Protein AF-A0A7C7MUP9-F1 (afdb_monomer)

Nearest PDB structures (foldseek):
  4ovx-assembly1_A  TM=9.871E-01  e=2.467E-08  Planctopirus limnophila DSM 3776
  7exz-assembly1_A  TM=8.232E-01  e=4.467E-03  human intestinal bacterium PUE
  7drd-assembly1_E  TM=8.183E-01  e=6.185E-03  human intestinal bacterium PUE
  7drd-assembly1_A  TM=8.187E-01  e=1.186E-02  human intestinal bacterium PUE
  7drd-assembly1_G  TM=8.173E-01  e=1.441E-02  human intestinal bacterium PUE

Secondary structure (DSSP, 8-state):
-HHHHHHGGG-S-EEEEE--B-TTS-BSSS-HHHHHHHHHHTT--S-EEEEE--SSS-HHHHHHHHHHHHHHHHHHH-

Foldseek 3Di:
DVVLLVCLVVDPEAEDEAADADPVLAGPPDDVLVSVVSNVVSVNPDYYHYDYPYDPDDPVVSSVSSVVNVVVSVVVVD

pLDDT: mean 95.71, std 4.65, range [60.75, 98.69]

Solvent-accessible surface area (backbone atoms only — not comparable to full-atom values): 4780 Å² total; per-residue (Å²): 112,66,70,59,63,71,44,48,92,74,57,79,65,44,75,50,73,42,52,52,64,49,97,88,47,46,49,74,92,48,67,57,61,64,49,50,48,54,45,46,75,62,70,57,83,72,58,73,44,83,41,61,77,38,82,87,49,57,70,72,52,38,43,50,47,51,52,52,36,53,50,54,40,48,67,72,76,102

Mean predicted aligned error: 2.36 Å

Sequence (78 aa):
YQGVRELMPYAKAVSAKSHEFDSDGNEINTDYYKMMKIVLDASYNGHVGIEYEGTAHSEMEGIRLTLELLKKVRESIG

Radius of gyration: 12.32 Å; Cα contacts (8 Å, |Δi|>4): 96; chains: 1; bounding box: 28×21×34 Å

Structure (mmCIF, N/CA/C/O backbone):
data_AF-A0A7C7MUP9-F1
#
_entry.id   AF-A0A7C7MUP9-F1
#
loop_
_atom_site.group_PDB
_atom_site.id
_atom_site.type_symbol
_atom_site.label_atom_id
_atom_site.label_alt_id
_atom_site.label_comp_id
_atom_site.label_asym_id
_atom_site.label_entity_id
_atom_site.label_seq_id
_atom_site.pdbx_PDB_ins_code
_atom_site.Cartn_x
_atom_site.Cartn_y
_atom_site.Cartn_z
_atom_site.occupancy
_atom_site.B_iso_or_equiv
_atom_site.auth_seq_id
_atom_site.auth_comp_id
_atom_site.auth_asym_id
_atom_site.auth_atom_id
_atom_site.pdbx_PDB_model_num
ATOM 1 N N . TYR A 1 1 ? -0.483 -11.931 7.151 1.00 89.75 1 TYR A N 1
ATOM 2 C CA . TYR A 1 1 ? -1.322 -10.913 7.826 1.00 89.75 1 TYR A CA 1
ATOM 3 C C . TYR A 1 1 ? -1.399 -11.022 9.356 1.00 89.75 1 TYR A C 1
ATOM 5 O O . TYR A 1 1 ? -1.748 -10.019 9.962 1.00 89.75 1 TYR A O 1
ATOM 13 N N . GLN A 1 2 ? -1.087 -12.157 10.010 1.00 92.06 2 GLN A N 1
ATOM 14 C CA . GLN A 1 2 ? -1.101 -12.248 11.487 1.00 92.06 2 GLN A CA 1
ATOM 15 C C . GLN A 1 2 ? -0.177 -11.218 12.159 1.00 92.06 2 GLN A C 1
ATOM 17 O O . GLN A 1 2 ? -0.659 -10.438 12.968 1.00 92.06 2 GLN A O 1
ATOM 22 N N . GLY A 1 3 ? 1.092 -11.136 11.740 1.00 92.31 3 GLY A N 1
ATOM 23 C CA . GLY A 1 3 ? 2.036 -10.171 12.319 1.00 92.31 3 GLY A CA 1
ATOM 24 C C . GLY A 1 3 ? 1.567 -8.716 12.209 1.00 92.31 3 GLY A C 1
ATOM 25 O O . GLY A 1 3 ? 1.685 -7.962 13.162 1.00 92.31 3 GLY A O 1
ATOM 26 N N . VAL A 1 4 ? 0.931 -8.326 11.097 1.00 93.25 4 VAL A N 1
ATOM 27 C CA . VAL A 1 4 ? 0.351 -6.975 10.967 1.00 93.25 4 VAL A CA 1
ATOM 28 C C . VAL A 1 4 ? -0.744 -6.752 12.011 1.00 93.25 4 VAL A C 1
ATOM 30 O O . VAL A 1 4 ? -0.715 -5.743 12.704 1.00 93.25 4 VAL A O 1
ATOM 33 N N . ARG A 1 5 ? -1.670 -7.707 12.183 1.00 94.88 5 ARG A N 1
ATOM 34 C CA . ARG A 1 5 ? -2.740 -7.613 13.194 1.00 94.88 5 ARG A CA 1
ATOM 35 C C . ARG A 1 5 ? -2.191 -7.486 14.612 1.00 94.88 5 ARG A C 1
ATOM 37 O O . ARG A 1 5 ? -2.719 -6.701 15.387 1.00 94.88 5 ARG A O 1
ATOM 44 N N . GLU A 1 6 ? -1.148 -8.242 14.935 1.00 95.62 6 GLU A N 1
ATOM 45 C CA . GLU A 1 6 ? -0.497 -8.209 16.251 1.00 95.62 6 GLU A CA 1
ATOM 46 C C . GLU A 1 6 ? 0.237 -6.884 16.502 1.00 95.62 6 GLU A C 1
ATOM 48 O O . GLU A 1 6 ? 0.308 -6.425 17.640 1.00 95.62 6 GLU A O 1
ATOM 53 N N . LEU A 1 7 ? 0.738 -6.238 15.446 1.00 94.69 7 LEU A N 1
ATOM 54 C CA . LEU A 1 7 ? 1.433 -4.954 15.532 1.00 94.69 7 LEU A CA 1
ATOM 55 C C . LEU A 1 7 ? 0.490 -3.744 15.546 1.00 94.69 7 LEU A C 1
ATOM 57 O O . LEU A 1 7 ? 0.851 -2.711 16.112 1.00 94.69 7 LEU A O 1
ATOM 61 N N . MET A 1 8 ? -0.711 -3.852 14.967 1.00 95.75 8 MET A N 1
ATOM 62 C CA . MET A 1 8 ? -1.643 -2.723 14.848 1.00 95.75 8 MET A CA 1
ATOM 63 C C . MET A 1 8 ? -1.961 -2.001 16.173 1.00 95.75 8 MET A C 1
ATOM 65 O O . MET A 1 8 ? -1.950 -0.770 16.157 1.00 95.75 8 MET A O 1
ATOM 69 N N . PRO A 1 9 ? -2.176 -2.676 17.325 1.00 94.69 9 PRO A N 1
ATOM 70 C CA . PRO A 1 9 ? -2.421 -1.994 18.603 1.00 94.69 9 PRO A CA 1
ATOM 71 C C . PRO A 1 9 ? -1.295 -1.046 19.040 1.00 94.69 9 PRO A C 1
ATOM 73 O O . PRO A 1 9 ? -1.516 -0.128 19.830 1.00 94.69 9 PRO A O 1
ATOM 76 N N . TYR A 1 10 ? -0.083 -1.257 18.527 1.00 94.12 10 TYR A N 1
ATOM 77 C CA . TYR A 1 10 ? 1.103 -0.464 18.840 1.00 94.12 10 TYR A CA 1
ATOM 78 C C . TYR A 1 10 ? 1.457 0.536 17.729 1.00 94.12 10 TYR A C 1
ATOM 80 O O . TYR A 1 10 ? 2.318 1.398 17.930 1.00 94.12 10 TYR A O 1
ATOM 88 N N . ALA A 1 11 ? 0.803 0.445 16.568 1.00 94.00 11 ALA A N 1
ATOM 89 C CA . ALA A 1 11 ? 1.142 1.221 15.385 1.00 94.00 11 ALA A CA 1
ATOM 90 C C . ALA A 1 11 ? 0.906 2.725 15.602 1.00 94.00 11 ALA A C 1
ATOM 92 O O . ALA A 1 11 ? -0.179 3.173 15.972 1.00 94.00 11 ALA A O 1
ATOM 93 N N . LYS A 1 12 ? 1.944 3.527 15.339 1.00 92.88 12 LYS A N 1
ATOM 94 C CA . LYS A 1 12 ? 1.867 5.002 15.288 1.00 92.88 12 LYS A CA 1
ATOM 95 C C . LYS A 1 12 ? 1.818 5.524 13.852 1.00 92.88 12 LYS A C 1
ATOM 97 O O . LYS A 1 12 ? 1.155 6.519 13.575 1.00 92.88 12 LYS A O 1
ATOM 102 N N . ALA A 1 13 ? 2.458 4.805 12.940 1.00 94.19 13 ALA A N 1
ATOM 103 C CA . ALA A 1 13 ? 2.467 5.037 11.503 1.00 94.19 13 ALA A CA 1
ATOM 104 C C . ALA A 1 13 ? 2.274 3.698 10.783 1.00 94.19 13 ALA A C 1
ATOM 106 O O . ALA A 1 13 ? 2.646 2.654 11.324 1.00 94.19 13 ALA A O 1
ATOM 107 N N . VAL A 1 14 ? 1.724 3.735 9.572 1.00 96.69 14 VAL A N 1
ATOM 108 C CA . VAL A 1 14 ? 1.678 2.583 8.666 1.00 96.69 14 VAL A CA 1
ATOM 109 C C . VAL A 1 14 ? 2.527 2.910 7.445 1.00 96.69 14 VAL A C 1
ATOM 111 O O . VAL A 1 14 ? 2.435 4.012 6.909 1.00 96.69 14 VAL A O 1
ATOM 114 N N . SER A 1 15 ? 3.349 1.959 7.005 1.00 97.50 15 SER A N 1
ATOM 115 C CA . SER A 1 15 ? 4.045 2.057 5.723 1.00 97.50 15 SER A CA 1
ATOM 116 C C . SER A 1 15 ? 3.359 1.179 4.675 1.00 97.50 15 SER A C 1
ATOM 118 O O . SER A 1 15 ? 3.131 -0.011 4.899 1.00 97.50 15 SER A O 1
ATOM 120 N N . ALA A 1 16 ? 3.044 1.787 3.536 1.00 97.62 16 ALA A N 1
ATOM 121 C CA . ALA A 1 16 ? 2.593 1.150 2.312 1.00 97.62 16 ALA A CA 1
ATOM 122 C C . ALA A 1 16 ? 3.809 0.816 1.438 1.00 97.62 16 ALA A C 1
ATOM 124 O O . ALA A 1 16 ? 4.164 1.567 0.525 1.00 97.62 16 ALA A O 1
ATOM 125 N N . LYS A 1 17 ? 4.446 -0.319 1.750 1.00 97.88 17 LYS A N 1
ATOM 126 C CA . LYS A 1 17 ? 5.544 -0.882 0.956 1.00 97.88 17 LYS A CA 1
ATOM 127 C C . LYS A 1 17 ? 5.046 -1.456 -0.36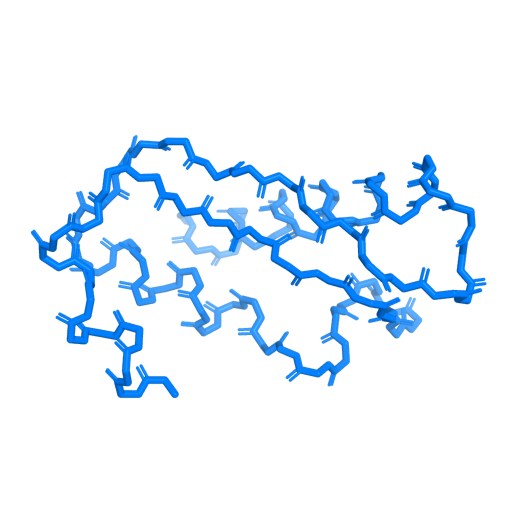8 1.00 97.88 17 LYS A C 1
ATOM 129 O O . LYS A 1 17 ? 4.055 -2.190 -0.379 1.00 97.88 17 LYS A O 1
ATOM 134 N N . SER A 1 18 ? 5.724 -1.161 -1.470 1.00 98.56 18 SER A N 1
ATOM 135 C CA . SER A 1 18 ? 5.361 -1.654 -2.808 1.00 98.56 18 SER A CA 1
ATOM 136 C C . SER A 1 18 ? 6.585 -1.893 -3.689 1.00 98.56 18 SER A C 1
ATOM 138 O O . SER A 1 18 ? 7.620 -1.254 -3.495 1.00 98.56 18 SER A O 1
ATOM 140 N N . HIS A 1 19 ? 6.463 -2.809 -4.655 1.00 98.31 19 HIS A N 1
ATOM 141 C CA . HIS A 1 19 ? 7.561 -3.150 -5.565 1.00 98.31 19 HIS A CA 1
ATOM 142 C C . HIS A 1 19 ? 7.116 -3.212 -7.023 1.00 98.31 19 HIS A C 1
ATOM 144 O O . HIS A 1 19 ? 7.739 -2.609 -7.893 1.00 98.31 19 HIS A O 1
ATOM 150 N N . GLU A 1 20 ? 6.038 -3.936 -7.302 1.00 97.69 20 GLU A N 1
ATOM 151 C CA . GLU A 1 20 ? 5.602 -4.207 -8.670 1.00 97.69 20 GLU A CA 1
ATOM 152 C C . GLU A 1 20 ? 4.082 -4.186 -8.754 1.00 97.69 20 GLU A C 1
ATOM 154 O O . GLU A 1 20 ? 3.394 -4.564 -7.802 1.00 97.69 20 GLU A O 1
ATOM 159 N N . PHE A 1 21 ? 3.567 -3.745 -9.902 1.00 98.38 21 PHE A N 1
ATOM 160 C CA . PHE A 1 21 ? 2.142 -3.553 -10.133 1.00 98.38 21 PHE A CA 1
ATOM 161 C C . PHE A 1 21 ? 1.670 -4.348 -11.352 1.00 98.38 21 PHE A C 1
ATOM 163 O O . PHE A 1 21 ? 2.368 -4.419 -12.364 1.00 98.38 21 PHE A O 1
ATOM 170 N N . ASP A 1 22 ? 0.480 -4.939 -11.261 1.00 97.69 22 ASP A N 1
ATOM 171 C CA . ASP A 1 22 ? -0.183 -5.572 -12.400 1.00 97.69 22 ASP A CA 1
ATOM 172 C C . ASP A 1 22 ? -0.781 -4.531 -13.370 1.00 97.69 22 ASP A C 1
ATOM 174 O O . ASP A 1 22 ? -0.725 -3.317 -13.149 1.00 97.69 22 ASP A O 1
ATOM 178 N N . SER A 1 23 ? -1.384 -5.004 -14.466 1.00 97.06 23 SER A N 1
ATOM 179 C CA . SER A 1 23 ? -2.022 -4.137 -15.467 1.00 97.06 23 SER A CA 1
ATOM 180 C C . SER A 1 23 ? -3.201 -3.323 -14.930 1.00 97.06 23 SER A C 1
ATOM 182 O O . SER A 1 23 ? -3.549 -2.300 -15.518 1.00 97.06 23 SER A O 1
ATOM 184 N N . ASP A 1 24 ? -3.805 -3.754 -13.822 1.00 97.19 24 ASP A N 1
ATOM 185 C CA . ASP A 1 24 ? -4.914 -3.068 -13.160 1.00 97.19 24 ASP A CA 1
ATOM 186 C C . ASP A 1 24 ? -4.415 -2.073 -12.093 1.00 97.19 24 ASP A C 1
ATOM 188 O O . ASP A 1 24 ? -5.201 -1.312 -11.510 1.00 97.19 24 ASP A O 1
ATOM 192 N N . GLY A 1 25 ? -3.098 -2.013 -11.876 1.00 97.38 25 GLY A N 1
ATOM 193 C CA . GLY A 1 25 ? -2.429 -1.150 -10.912 1.00 97.38 25 GLY A CA 1
ATOM 194 C C . GLY A 1 25 ? -2.498 -1.664 -9.475 1.00 97.38 25 GLY A C 1
ATOM 195 O O . GLY A 1 25 ? -2.394 -0.853 -8.553 1.00 97.38 25 GLY A O 1
ATOM 196 N N . ASN A 1 26 ? -2.708 -2.966 -9.264 1.00 98.44 26 ASN A N 1
ATOM 197 C CA . ASN A 1 26 ? -2.598 -3.589 -7.946 1.00 98.44 26 ASN A CA 1
ATOM 198 C C . ASN A 1 26 ? -1.160 -4.029 -7.689 1.00 98.44 26 ASN A C 1
ATOM 200 O O . ASN A 1 26 ? -0.487 -4.503 -8.598 1.00 98.44 26 ASN A O 1
ATOM 204 N N . GLU A 1 27 ? -0.700 -3.911 -6.444 1.00 98.31 27 GLU A N 1
ATOM 205 C CA . GLU A 1 27 ? 0.605 -4.445 -6.055 1.00 98.31 27 GLU A CA 1
ATOM 206 C C . GLU A 1 27 ? 0.551 -5.983 -6.052 1.00 98.31 27 GLU A C 1
ATOM 208 O O . GLU A 1 27 ? -0.383 -6.576 -5.508 1.00 98.31 27 GLU A O 1
ATOM 213 N N . ILE A 1 28 ? 1.523 -6.635 -6.694 1.00 97.62 28 ILE A N 1
ATOM 214 C CA . ILE A 1 28 ? 1.440 -8.077 -6.991 1.00 97.62 28 ILE A CA 1
ATOM 215 C C . ILE A 1 28 ? 1.796 -8.981 -5.801 1.00 97.62 28 ILE A C 1
ATOM 217 O O . ILE A 1 28 ? 1.396 -10.144 -5.757 1.00 97.62 28 ILE A O 1
ATOM 221 N N . ASN A 1 29 ? 2.560 -8.468 -4.836 1.00 96.44 29 ASN A N 1
ATOM 222 C CA . ASN A 1 29 ? 3.084 -9.221 -3.694 1.00 96.44 29 ASN A CA 1
ATOM 223 C C . ASN A 1 29 ? 2.218 -9.055 -2.438 1.00 96.44 29 ASN A C 1
ATOM 225 O O . ASN A 1 29 ? 2.274 -9.867 -1.511 1.00 96.44 29 ASN A O 1
ATOM 229 N N . THR A 1 30 ? 1.421 -7.993 -2.397 1.00 97.31 30 THR A N 1
ATOM 230 C CA . THR A 1 30 ? 0.615 -7.577 -1.261 1.00 97.31 30 THR A CA 1
ATOM 231 C C . THR A 1 30 ? -0.790 -7.244 -1.731 1.00 97.31 30 THR A C 1
ATOM 233 O O . THR A 1 30 ? -1.018 -6.260 -2.424 1.00 97.31 30 THR A O 1
ATOM 236 N N . ASP A 1 31 ? -1.778 -7.994 -1.248 1.00 97.50 31 ASP A N 1
ATOM 237 C CA . ASP A 1 31 ? -3.176 -7.595 -1.393 1.00 97.50 31 ASP A CA 1
ATOM 238 C C . ASP A 1 31 ? -3.454 -6.406 -0.454 1.00 97.50 31 ASP A C 1
ATOM 240 O O . ASP A 1 31 ? -3.620 -6.556 0.769 1.00 97.50 31 ASP A O 1
ATOM 244 N N . TYR A 1 32 ? -3.453 -5.210 -1.047 1.00 97.69 32 TYR A N 1
ATOM 245 C CA . TYR A 1 32 ? -3.682 -3.935 -0.373 1.00 97.69 32 TYR A CA 1
ATOM 246 C C . TYR A 1 32 ? -5.118 -3.780 0.135 1.00 97.69 32 TYR A C 1
ATOM 248 O O . TYR A 1 32 ? -5.319 -3.150 1.172 1.00 97.69 32 TYR A O 1
ATOM 256 N N . TYR A 1 33 ? -6.113 -4.385 -0.516 1.00 97.19 33 TYR A N 1
ATOM 257 C CA . TYR A 1 33 ? -7.503 -4.321 -0.056 1.00 97.19 33 TYR A CA 1
ATOM 258 C C . TYR A 1 33 ? -7.645 -5.041 1.283 1.00 97.19 33 TYR A C 1
ATOM 260 O O . TYR A 1 33 ? -8.177 -4.499 2.256 1.00 97.19 33 TYR A O 1
ATOM 268 N N . LYS A 1 34 ? -7.079 -6.246 1.381 1.00 96.69 34 LYS A N 1
ATOM 269 C CA . LYS A 1 34 ? -7.048 -7.004 2.633 1.00 96.69 34 LYS A CA 1
ATOM 270 C C . LYS A 1 34 ? -6.153 -6.356 3.687 1.00 96.69 34 LYS A C 1
ATOM 272 O O . LYS A 1 34 ? -6.513 -6.365 4.866 1.00 96.69 34 LYS A O 1
ATOM 277 N N . MET A 1 35 ? -5.005 -5.806 3.284 1.00 96.88 35 MET A N 1
ATOM 278 C CA . MET A 1 35 ? -4.092 -5.113 4.196 1.00 96.88 35 MET A CA 1
ATOM 279 C C . MET A 1 35 ? -4.761 -3.894 4.833 1.00 96.88 35 MET A C 1
ATOM 281 O O . MET A 1 35 ? -4.811 -3.784 6.056 1.00 96.88 35 MET A O 1
ATOM 285 N N . MET A 1 36 ? -5.325 -3.006 4.015 1.00 96.25 36 MET A N 1
ATOM 286 C CA . MET A 1 36 ? -5.935 -1.770 4.496 1.00 96.25 36 MET A CA 1
ATOM 287 C C . MET A 1 36 ? -7.214 -2.029 5.282 1.00 96.25 36 MET A C 1
ATOM 289 O O . MET A 1 36 ? -7.466 -1.325 6.256 1.00 96.25 36 MET A O 1
ATOM 293 N N . LYS A 1 37 ? -7.966 -3.088 4.960 1.00 95.38 37 LYS A N 1
ATOM 294 C CA . LYS A 1 37 ? -9.076 -3.531 5.808 1.00 95.38 37 LYS A CA 1
ATOM 295 C C . LYS A 1 37 ? -8.613 -3.870 7.227 1.00 95.38 37 LYS A C 1
ATOM 297 O O . LYS A 1 37 ? -9.217 -3.407 8.180 1.00 95.38 37 LYS A O 1
ATOM 302 N N . ILE A 1 38 ? -7.508 -4.603 7.382 1.00 95.69 38 ILE A N 1
ATOM 303 C CA . ILE A 1 38 ? -6.943 -4.909 8.709 1.00 95.69 38 ILE A CA 1
ATOM 304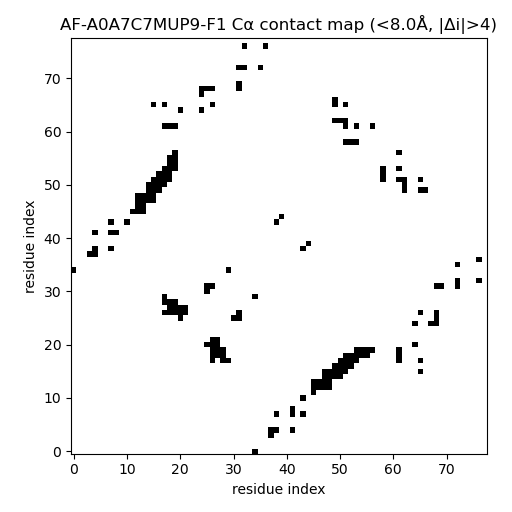 C C . ILE A 1 38 ? -6.524 -3.635 9.450 1.00 95.69 38 ILE A C 1
ATOM 306 O O . ILE A 1 38 ? -6.747 -3.529 10.655 1.00 95.69 38 ILE A O 1
ATOM 310 N N . VAL A 1 39 ? -5.915 -2.683 8.740 1.00 95.62 39 VAL A N 1
ATOM 311 C CA . VAL A 1 39 ? -5.499 -1.395 9.313 1.00 95.62 39 VAL A CA 1
ATOM 312 C C . VAL A 1 39 ? -6.712 -0.625 9.850 1.00 95.62 39 VAL A C 1
ATOM 314 O O . VAL A 1 39 ? -6.690 -0.166 10.992 1.00 95.62 39 VAL A O 1
ATOM 317 N N . LEU A 1 40 ? -7.786 -0.537 9.061 1.00 93.25 40 LEU A N 1
ATOM 318 C CA . LEU A 1 40 ? -9.022 0.156 9.434 1.00 93.25 40 LEU A CA 1
ATOM 319 C C . LEU A 1 40 ? -9.800 -0.576 10.536 1.00 93.25 40 LEU A C 1
ATOM 321 O O 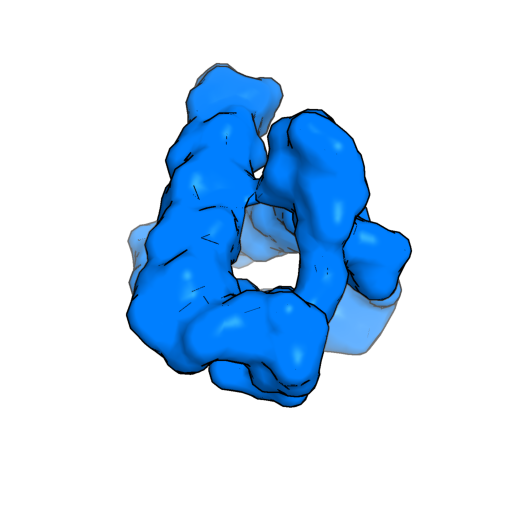. LEU A 1 40 ? -10.258 0.067 11.478 1.00 93.25 40 LEU A O 1
ATOM 325 N N . ASP A 1 41 ? -9.886 -1.909 10.480 1.00 94.31 41 ASP A N 1
ATOM 326 C CA . ASP A 1 41 ? -10.528 -2.741 11.512 1.00 94.31 41 ASP A CA 1
ATOM 327 C C . ASP A 1 41 ? -9.836 -2.576 12.880 1.00 94.31 41 ASP A C 1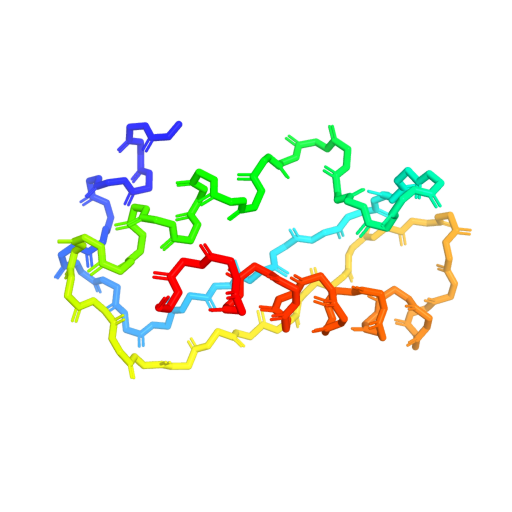
ATOM 329 O O . ASP A 1 41 ? -10.472 -2.686 13.928 1.00 94.31 41 ASP A O 1
ATOM 333 N N . ALA A 1 42 ? -8.540 -2.247 12.891 1.00 95.44 42 ALA A N 1
ATOM 334 C CA . ALA A 1 42 ? -7.798 -1.899 14.102 1.00 95.44 42 ALA A CA 1
ATOM 335 C C . ALA A 1 42 ? -8.009 -0.443 14.570 1.00 95.44 42 ALA A C 1
ATOM 337 O O . ALA A 1 42 ? -7.295 0.031 15.455 1.00 95.44 42 ALA A O 1
ATOM 338 N N . SER A 1 43 ? -8.980 0.275 13.993 1.00 94.00 43 SER A N 1
ATOM 339 C CA . SER A 1 43 ? -9.302 1.681 14.282 1.00 94.00 43 SER A CA 1
ATOM 340 C C . SER A 1 43 ? -8.149 2.662 14.027 1.00 94.00 43 SER A C 1
ATOM 342 O O . SER A 1 43 ? -8.129 3.768 14.578 1.00 94.00 43 SER A O 1
ATOM 344 N N . TYR A 1 44 ? -7.183 2.289 13.180 1.00 95.06 44 TYR A N 1
ATOM 345 C CA . TYR A 1 44 ? -6.096 3.180 12.795 1.00 95.06 44 TYR A CA 1
ATOM 346 C C . TYR A 1 44 ? -6.584 4.215 11.776 1.00 95.06 44 TYR A C 1
ATOM 348 O O . TYR A 1 44 ? -6.975 3.871 10.665 1.00 95.06 44 TYR A O 1
ATOM 356 N N . ASN A 1 45 ? -6.502 5.494 12.145 1.00 92.19 45 ASN A N 1
ATOM 357 C CA . ASN A 1 45 ? -6.912 6.635 11.314 1.00 92.19 45 ASN A CA 1
ATOM 358 C C . ASN A 1 45 ? -5.769 7.650 11.105 1.00 92.19 45 ASN A C 1
ATOM 360 O O . ASN A 1 45 ? -6.006 8.828 10.844 1.00 92.19 45 ASN A O 1
ATOM 364 N N . GLY A 1 46 ? -4.522 7.209 11.302 1.00 93.56 46 GLY A N 1
ATOM 365 C CA . GLY A 1 46 ? -3.327 8.035 11.138 1.00 93.56 46 GLY A CA 1
ATOM 366 C C . GLY A 1 46 ? -2.831 8.093 9.691 1.00 93.56 46 GLY A C 1
ATOM 367 O O . GLY A 1 46 ? -3.591 7.925 8.740 1.00 93.56 46 GLY A O 1
ATOM 368 N N . HIS A 1 47 ? -1.539 8.361 9.510 1.00 94.12 47 HIS A N 1
ATOM 369 C CA . HIS A 1 47 ? -0.930 8.484 8.186 1.00 94.12 47 HIS A CA 1
ATOM 370 C C . HIS A 1 47 ? -0.413 7.145 7.654 1.00 94.12 47 HIS A C 1
ATOM 372 O O . HIS A 1 47 ? 0.203 6.359 8.377 1.00 94.12 47 HIS A O 1
ATOM 378 N N . VAL A 1 48 ? -0.621 6.937 6.355 1.00 97.00 48 VAL A N 1
ATOM 379 C CA . VAL A 1 48 ? -0.031 5.843 5.583 1.00 97.00 48 VAL A CA 1
ATOM 380 C C . VAL A 1 48 ? 1.054 6.443 4.693 1.00 97.00 48 VAL A C 1
ATOM 382 O O . VAL A 1 48 ? 0.751 7.230 3.797 1.00 97.00 48 VAL A O 1
ATOM 385 N N . GLY A 1 49 ? 2.315 6.130 4.980 1.00 98.06 49 GLY A N 1
ATOM 386 C CA . GLY A 1 49 ? 3.461 6.590 4.196 1.00 98.06 49 GLY A CA 1
ATOM 387 C C . GLY A 1 49 ? 3.704 5.678 3.000 1.00 98.06 49 GLY A C 1
ATOM 388 O O . GLY A 1 49 ? 3.707 4.463 3.159 1.00 98.06 49 GLY A O 1
ATOM 389 N N . ILE A 1 50 ? 3.904 6.251 1.815 1.00 98.56 50 ILE A N 1
ATOM 390 C CA . ILE A 1 50 ? 4.281 5.498 0.613 1.00 98.56 50 ILE A CA 1
ATOM 391 C C . ILE A 1 50 ? 5.771 5.159 0.684 1.00 98.56 50 ILE A C 1
ATOM 393 O O . ILE A 1 50 ? 6.591 6.047 0.909 1.00 98.56 50 ILE A O 1
ATOM 397 N N . GLU A 1 51 ? 6.108 3.892 0.458 1.00 98.12 51 GLU A N 1
ATOM 398 C CA . GLU A 1 51 ? 7.483 3.393 0.431 1.00 98.12 51 GLU A CA 1
ATOM 399 C C . GLU A 1 51 ? 7.628 2.448 -0.765 1.00 98.12 51 GLU A C 1
ATOM 401 O O . GLU A 1 51 ? 7.288 1.270 -0.706 1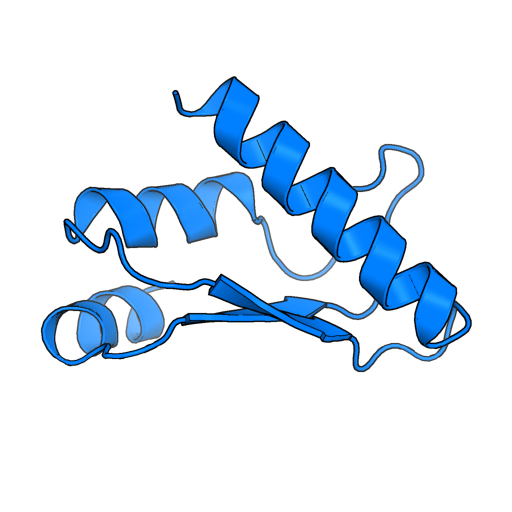.00 98.12 51 GLU A O 1
ATOM 406 N N . TYR A 1 52 ? 8.048 2.994 -1.901 1.00 98.44 52 TYR A N 1
ATOM 407 C CA . TYR A 1 52 ? 8.308 2.192 -3.090 1.00 98.44 52 TYR A CA 1
ATOM 408 C C . TYR A 1 52 ? 9.762 1.708 -3.071 1.00 98.44 52 TYR A C 1
ATOM 410 O O . TYR A 1 52 ? 10.678 2.522 -2.990 1.00 98.44 52 TYR A O 1
ATOM 418 N N . GLU A 1 53 ? 9.956 0.394 -3.155 1.00 98.06 53 GLU A N 1
ATOM 419 C CA . GLU A 1 53 ? 11.264 -0.283 -3.108 1.00 98.06 53 GLU A CA 1
ATOM 420 C C . GLU A 1 53 ? 11.493 -1.166 -4.354 1.00 98.06 53 GLU A C 1
ATOM 422 O O . GLU A 1 53 ? 12.384 -2.016 -4.390 1.00 98.06 53 GLU A O 1
ATOM 427 N N . GLY A 1 54 ? 10.670 -0.987 -5.391 1.00 96.81 54 GLY A N 1
ATOM 428 C CA . GLY A 1 54 ? 10.737 -1.749 -6.636 1.00 96.81 54 GLY A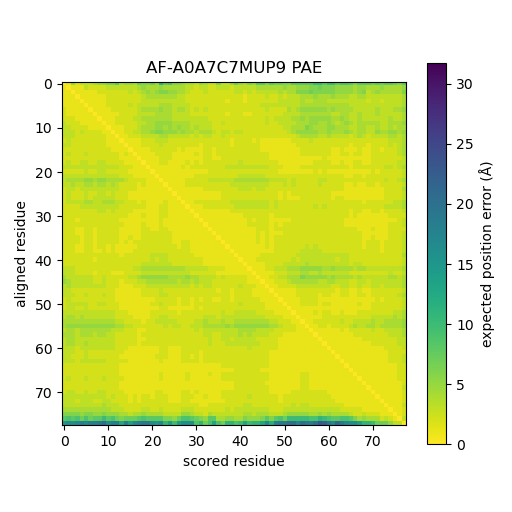 CA 1
ATOM 429 C C . GLY A 1 54 ? 11.795 -1.259 -7.623 1.00 96.81 54 GLY A C 1
ATOM 430 O O . GLY A 1 54 ? 12.289 -0.135 -7.547 1.00 96.81 54 GLY A O 1
ATOM 431 N N . THR A 1 55 ? 12.100 -2.101 -8.611 1.00 96.69 55 THR A N 1
ATOM 432 C CA . THR A 1 55 ? 13.079 -1.804 -9.675 1.00 96.69 55 THR A CA 1
ATOM 433 C C . THR A 1 55 ? 12.472 -1.739 -11.078 1.00 96.69 55 THR A C 1
ATOM 435 O O . THR A 1 55 ? 13.150 -1.304 -12.008 1.00 96.69 55 THR A O 1
ATOM 438 N N . ALA A 1 56 ? 11.207 -2.141 -11.247 1.00 95.19 56 ALA A N 1
ATOM 439 C CA . ALA A 1 56 ? 10.523 -2.162 -12.543 1.00 95.19 56 ALA A CA 1
ATOM 440 C C . ALA A 1 56 ? 10.099 -0.763 -13.030 1.00 95.19 56 ALA A C 1
ATOM 442 O O . ALA A 1 56 ? 10.065 -0.510 -14.233 1.00 95.19 56 ALA A O 1
ATOM 443 N N . HIS A 1 57 ? 9.815 0.151 -12.099 1.00 95.69 57 HIS A N 1
ATOM 444 C CA . HIS A 1 57 ? 9.450 1.544 -12.364 1.00 95.69 57 HIS A CA 1
ATOM 445 C C . HIS A 1 57 ? 10.482 2.508 -11.776 1.00 95.69 57 HIS A C 1
ATOM 447 O O . HIS A 1 57 ? 11.182 2.179 -10.814 1.00 95.69 57 HIS A O 1
ATOM 453 N N . SER A 1 58 ? 10.527 3.734 -12.309 1.00 98.00 58 SER A N 1
ATOM 454 C CA . SER A 1 58 ? 11.252 4.827 -11.646 1.00 98.00 58 SER A CA 1
ATOM 455 C C . SER A 1 58 ? 10.657 5.118 -10.263 1.00 98.00 58 SER A C 1
ATOM 457 O O . SER A 1 58 ? 9.467 4.896 -10.043 1.00 98.00 58 SER A O 1
ATOM 459 N N . GLU A 1 59 ? 11.447 5.671 -9.339 1.00 97.81 59 GLU A N 1
ATOM 460 C CA . GLU A 1 59 ? 10.980 5.980 -7.976 1.00 97.81 59 GLU A CA 1
ATOM 461 C C . GLU A 1 59 ? 9.704 6.839 -7.975 1.00 97.81 59 GLU A C 1
ATOM 463 O O . GLU A 1 59 ? 8.724 6.516 -7.307 1.00 97.81 59 GLU A O 1
ATOM 468 N N . MET A 1 60 ? 9.677 7.906 -8.781 1.00 98.19 60 MET A N 1
ATOM 469 C CA . MET A 1 60 ? 8.518 8.800 -8.884 1.00 98.19 60 MET A CA 1
ATOM 470 C C . MET A 1 60 ? 7.277 8.103 -9.448 1.00 98.19 60 MET A C 1
ATOM 472 O O . MET A 1 60 ? 6.154 8.402 -9.038 1.00 98.19 60 MET A O 1
ATOM 476 N N . GLU A 1 61 ? 7.466 7.186 -10.393 1.00 98.25 61 GLU A N 1
ATOM 477 C CA . GLU A 1 61 ? 6.379 6.404 -10.970 1.00 98.25 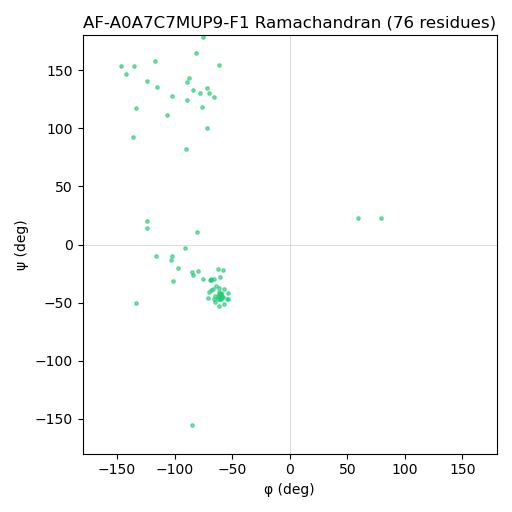61 GLU A CA 1
ATOM 478 C C . GLU A 1 61 ? 5.841 5.386 -9.963 1.00 98.25 61 GLU A C 1
ATOM 480 O O . GLU A 1 61 ? 4.633 5.339 -9.752 1.00 98.25 61 GLU A O 1
ATOM 485 N N . GLY A 1 62 ? 6.715 4.659 -9.266 1.00 98.50 62 GLY A N 1
ATOM 486 C CA . GLY A 1 62 ? 6.326 3.733 -8.205 1.00 98.50 62 GLY A CA 1
ATOM 487 C C . GLY A 1 62 ? 5.581 4.425 -7.060 1.00 98.50 62 GLY A C 1
ATOM 488 O O . GLY A 1 62 ? 4.527 3.956 -6.622 1.00 98.50 62 GLY A O 1
ATOM 489 N N . ILE A 1 63 ? 6.045 5.609 -6.638 1.00 98.62 63 ILE A N 1
ATOM 490 C CA . ILE A 1 63 ? 5.340 6.448 -5.654 1.00 98.62 63 ILE A CA 1
ATOM 491 C C . ILE A 1 63 ? 3.937 6.807 -6.156 1.00 98.62 63 ILE A C 1
ATOM 493 O O . ILE A 1 63 ? 2.958 6.697 -5.413 1.00 98.62 63 ILE A O 1
ATOM 49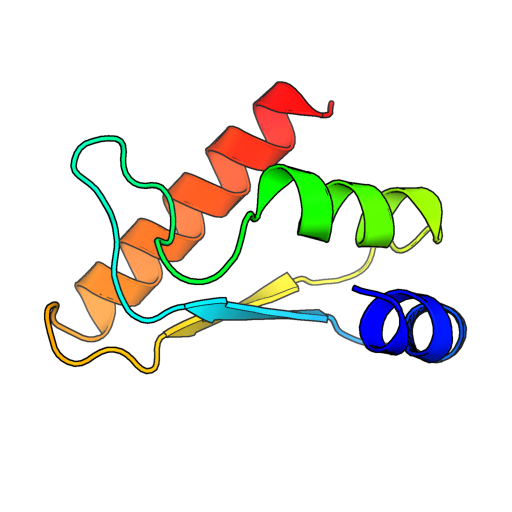7 N N . ARG A 1 64 ? 3.815 7.216 -7.425 1.00 98.62 64 ARG A N 1
ATOM 498 C CA . ARG A 1 64 ? 2.523 7.565 -8.025 1.00 98.62 64 ARG A CA 1
ATOM 499 C C . ARG A 1 64 ? 1.592 6.354 -8.108 1.00 98.62 64 ARG A C 1
ATOM 501 O O . ARG A 1 64 ? 0.426 6.486 -7.753 1.00 98.62 64 ARG A O 1
ATOM 508 N N . LEU A 1 65 ? 2.087 5.194 -8.535 1.00 98.62 65 LEU A N 1
ATOM 509 C CA . LEU A 1 65 ? 1.306 3.956 -8.612 1.00 98.62 65 LEU A CA 1
ATOM 510 C C . LEU A 1 65 ? 0.794 3.537 -7.229 1.00 98.62 65 LEU A C 1
ATOM 512 O O . LEU A 1 65 ? -0.392 3.246 -7.076 1.00 98.62 65 LEU A O 1
ATOM 516 N N . THR A 1 66 ? 1.639 3.631 -6.199 1.00 98.69 66 THR A N 1
ATOM 517 C CA . THR A 1 66 ? 1.235 3.360 -4.810 1.00 98.69 66 THR A CA 1
ATOM 518 C C . THR A 1 66 ? 0.144 4.321 -4.338 1.00 98.69 66 THR A C 1
ATOM 520 O O . THR A 1 66 ? -0.828 3.898 -3.712 1.00 98.69 66 THR A O 1
ATOM 523 N N . LEU A 1 67 ? 0.268 5.618 -4.651 1.00 98.50 67 LEU A N 1
ATOM 524 C CA . LEU A 1 67 ? -0.744 6.618 -4.300 1.00 98.50 67 LEU A CA 1
ATOM 525 C C . LEU A 1 67 ? -2.097 6.306 -4.949 1.00 98.50 67 LEU A C 1
ATOM 527 O O . LEU A 1 67 ? -3.128 6.380 -4.280 1.00 98.50 67 LEU A O 1
ATOM 531 N N . GLU A 1 68 ? -2.103 5.969 -6.238 1.00 98.50 68 GLU A N 1
ATOM 532 C CA . GLU A 1 68 ? -3.335 5.636 -6.954 1.00 98.50 68 GLU A CA 1
ATOM 533 C C . GLU A 1 68 ? -3.960 4.33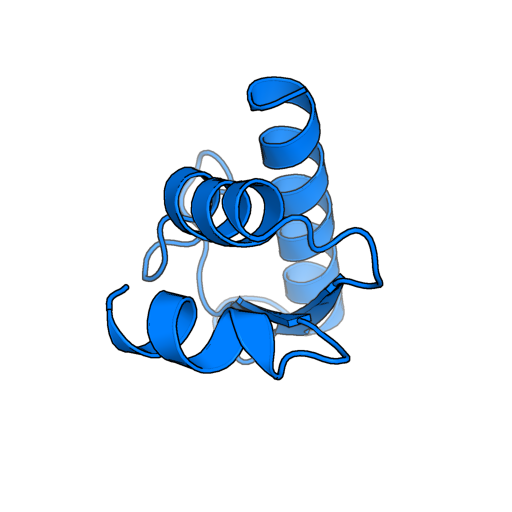3 -6.438 1.00 98.50 68 GLU A C 1
ATOM 535 O O . GLU A 1 68 ? -5.175 4.280 -6.250 1.00 98.50 68 GLU A O 1
ATOM 540 N N . LEU A 1 69 ? -3.153 3.320 -6.103 1.00 98.50 69 LEU A N 1
ATOM 541 C CA . LEU A 1 69 ? -3.638 2.104 -5.445 1.00 98.50 69 LEU A CA 1
ATOM 542 C C . LEU A 1 69 ? -4.299 2.415 -4.093 1.00 98.50 69 LEU A C 1
ATOM 544 O O . LEU A 1 69 ? -5.412 1.963 -3.833 1.00 98.50 69 LEU A O 1
ATOM 548 N N . LEU A 1 70 ? -3.667 3.232 -3.245 1.00 97.56 70 LEU A N 1
ATOM 549 C CA . LEU A 1 70 ? -4.234 3.620 -1.948 1.00 97.56 70 LEU A CA 1
ATOM 550 C C . LEU A 1 70 ? -5.560 4.383 -2.093 1.00 97.56 70 LEU A C 1
ATOM 552 O O . LEU A 1 70 ? -6.477 4.171 -1.296 1.00 97.56 70 LEU A O 1
ATOM 556 N N . LYS A 1 71 ? -5.692 5.241 -3.114 1.00 97.06 71 LYS A N 1
ATOM 557 C CA . LYS A 1 71 ? -6.960 5.919 -3.431 1.00 97.06 71 LYS A CA 1
ATOM 558 C C . LYS A 1 71 ? -8.040 4.925 -3.859 1.00 97.06 71 LYS A C 1
ATOM 560 O O . LYS A 1 71 ? -9.116 4.948 -3.268 1.00 97.06 71 LYS A O 1
ATOM 565 N N . LYS A 1 72 ? -7.735 4.016 -4.796 1.00 97.00 72 LYS A N 1
ATOM 566 C CA . LYS A 1 72 ? -8.662 2.954 -5.238 1.00 97.00 72 LYS A CA 1
ATOM 567 C C . LYS A 1 72 ? -9.160 2.119 -4.059 1.00 97.00 72 LYS A C 1
ATOM 569 O O . LYS A 1 72 ? -10.357 1.896 -3.899 1.00 97.00 72 LYS A O 1
ATOM 574 N N . VAL A 1 73 ? -8.243 1.701 -3.188 1.00 96.38 73 VAL A N 1
ATOM 575 C CA . VAL A 1 73 ? -8.569 0.904 -2.000 1.00 96.38 73 VAL A CA 1
ATOM 576 C C . VAL A 1 73 ? -9.482 1.684 -1.057 1.00 96.38 73 VAL A C 1
ATOM 578 O O . VAL A 1 73 ? -10.494 1.147 -0.607 1.00 96.38 73 VAL A O 1
ATOM 581 N N . ARG A 1 74 ? -9.182 2.963 -0.800 1.00 92.81 74 ARG A N 1
ATOM 582 C CA . ARG A 1 74 ? -10.025 3.830 0.032 1.00 92.81 74 ARG A CA 1
ATOM 583 C C . ARG A 1 74 ? -11.441 3.974 -0.528 1.00 92.81 74 ARG A C 1
ATOM 585 O O . ARG A 1 74 ? -12.385 3.914 0.247 1.00 92.81 74 ARG A O 1
ATOM 592 N N . GLU A 1 75 ? -11.589 4.155 -1.836 1.00 93.88 75 GLU A N 1
ATOM 593 C CA . GLU A 1 75 ? -12.902 4.249 -2.490 1.00 93.88 75 GLU A CA 1
ATOM 594 C C . GLU A 1 75 ? -13.694 2.936 -2.409 1.00 93.88 75 GLU A C 1
ATOM 596 O O . GLU A 1 75 ? -14.917 2.966 -2.358 1.00 93.88 75 GLU A O 1
ATOM 601 N N . SER A 1 76 ? -13.010 1.789 -2.359 1.00 92.12 76 SER A N 1
ATOM 602 C CA . SER A 1 76 ? -13.652 0.467 -2.297 1.00 92.12 76 SER A CA 1
ATOM 603 C C . SER A 1 76 ? -14.044 -0.011 -0.891 1.00 92.12 76 SER A C 1
ATOM 605 O O . SER A 1 76 ? -14.902 -0.883 -0.764 1.00 92.12 76 SER A O 1
ATOM 607 N N . ILE A 1 77 ? -13.384 0.500 0.157 1.00 85.31 77 ILE A N 1
ATOM 608 C CA . ILE A 1 77 ? -13.611 0.108 1.564 1.00 85.31 77 ILE A CA 1
ATOM 609 C C . ILE A 1 77 ? -14.429 1.175 2.322 1.00 85.31 77 ILE A C 1
ATOM 611 O O . ILE A 1 77 ? -14.908 0.902 3.423 1.00 85.31 77 ILE A O 1
ATOM 615 N N . GLY A 1 78 ? -14.570 2.375 1.745 1.00 60.75 78 GLY A N 1
ATOM 616 C CA . GLY A 1 78 ? -15.315 3.508 2.306 1.00 60.75 78 GLY A CA 1
ATOM 617 C C . GLY A 1 78 ? -16.829 3.348 2.299 1.00 60.75 78 GLY A C 1
ATOM 618 O O . GLY A 1 78 ? -17.365 2.697 1.376 1.00 60.75 78 GLY A O 1
#